Protein AF-A0AAV4ELG1-F1 (afdb_monomer)

Secondary structure (DSSP, 8-state):
-EEETTEEE--EEETTEEEEEEEETTEEEEEE-SSPPPGGG--EEEEEEEEETTEEEEEEEEEEEES-SS--EEEEEES--SSPPTT---------------

Nearest PDB structures (foldseek):
  2idk-assembly1_B  TM=3.754E-01  e=1.886E+00  Rattus norvegicus
  3ium-assembly1_A  TM=3.024E-01  e=3.960E+00  Aeromonas caviae
  3iuj-assembly1_A  TM=2.960E-01  e=3.533E+00  Aeromonas caviae
  3ivm-assembly1_A  TM=2.833E-01  e=7.007E+00  Aeromonas caviae
  3iuq-assembly1_A  TM=2.911E-01  e=8.804E+00  Aeromonas caviae

Organism: NCBI:txid1093978

Structure (mmCIF, N/CA/C/O backbone):
data_AF-A0AAV4ELG1-F1
#
_entry.id   AF-A0AAV4ELG1-F1
#
loop_
_atom_site.group_PDB
_atom_site.id
_atom_site.type_s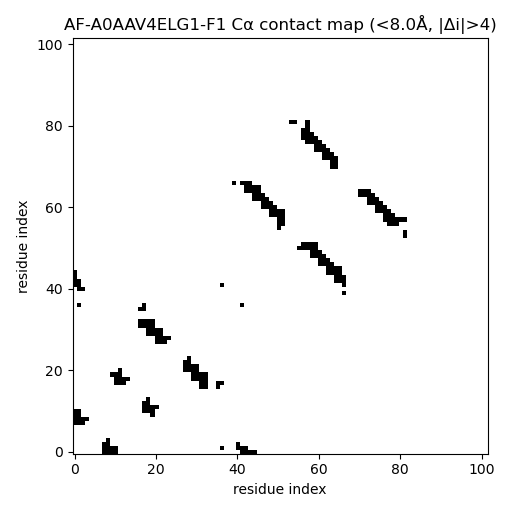ymbol
_atom_site.label_atom_id
_atom_site.label_alt_id
_atom_site.label_comp_id
_atom_site.label_asym_id
_atom_site.label_entity_id
_atom_site.label_seq_id
_atom_site.pdbx_PDB_ins_code
_atom_site.Cartn_x
_atom_site.Cartn_y
_atom_site.Cartn_z
_atom_site.occupancy
_atom_site.B_iso_or_equiv
_atom_site.auth_seq_id
_atom_site.auth_comp_id
_atom_site.auth_asym_id
_atom_site.auth_atom_id
_atom_site.pdbx_PDB_model_num
ATOM 1 N N . MET A 1 1 ? -4.148 0.135 7.567 1.00 91.19 1 MET A N 1
ATOM 2 C CA . MET A 1 1 ? -3.480 -0.582 8.671 1.00 91.19 1 MET A CA 1
ATOM 3 C C . MET A 1 1 ? -3.934 0.052 9.965 1.00 91.19 1 MET A C 1
ATOM 5 O O . MET A 1 1 ? -4.209 1.240 9.952 1.00 91.19 1 MET A O 1
ATOM 9 N N . ILE A 1 2 ? -4.022 -0.723 11.038 1.00 92.31 2 ILE A N 1
ATOM 10 C CA . ILE A 1 2 ? -4.335 -0.228 12.387 1.00 92.31 2 ILE A CA 1
ATOM 11 C C . ILE A 1 2 ? -3.246 -0.667 13.353 1.00 92.31 2 ILE A C 1
ATOM 13 O O . ILE A 1 2 ? -2.583 -1.682 13.116 1.00 92.31 2 ILE A O 1
ATOM 17 N N . LYS A 1 3 ? -3.056 0.092 14.427 1.00 89.62 3 LYS A N 1
ATOM 18 C CA . LYS A 1 3 ? -2.124 -0.256 15.495 1.00 89.62 3 LYS A CA 1
ATOM 19 C C . LYS A 1 3 ? -2.841 -1.131 16.527 1.00 89.62 3 LYS A C 1
ATOM 21 O O . LYS A 1 3 ? -3.893 -0.760 17.027 1.00 89.62 3 LYS A O 1
ATOM 26 N N . ASN A 1 4 ? -2.279 -2.295 16.829 1.00 86.81 4 ASN A N 1
ATOM 27 C CA . ASN A 1 4 ? -2.775 -3.231 17.833 1.00 86.81 4 ASN A CA 1
ATOM 28 C C . ASN A 1 4 ? -1.636 -3.520 18.824 1.00 86.81 4 ASN A C 1
ATOM 30 O O . ASN A 1 4 ? -0.726 -4.306 18.538 1.00 86.81 4 ASN A O 1
ATOM 34 N N . GLY A 1 5 ? -1.632 -2.795 19.946 1.00 86.50 5 GLY A N 1
ATOM 35 C CA . GLY A 1 5 ? -0.497 -2.748 20.870 1.00 86.50 5 GLY A CA 1
ATOM 36 C C . GLY A 1 5 ? 0.758 -2.181 20.195 1.00 86.50 5 GLY A C 1
ATOM 37 O O . GLY A 1 5 ? 0.748 -1.073 19.657 1.00 86.50 5 GLY A O 1
ATOM 38 N N . GLU A 1 6 ? 1.844 -2.955 20.190 1.00 90.75 6 GLU A N 1
ATOM 39 C CA . GLU A 1 6 ? 3.118 -2.582 19.551 1.00 90.75 6 GLU A CA 1
ATOM 40 C C . GLU A 1 6 ? 3.186 -2.929 18.057 1.00 90.75 6 GLU A C 1
ATOM 42 O O . GLU A 1 6 ? 4.163 -2.604 17.380 1.00 90.75 6 GLU A O 1
ATOM 47 N N . ARG A 1 7 ? 2.169 -3.609 17.515 1.00 90.56 7 ARG A N 1
ATOM 48 C CA . ARG A 1 7 ? 2.202 -4.140 16.148 1.00 90.56 7 ARG A CA 1
ATOM 49 C C . ARG A 1 7 ? 1.228 -3.415 15.238 1.00 90.56 7 ARG A C 1
ATOM 51 O O . ARG A 1 7 ? 0.120 -3.066 15.628 1.00 90.56 7 ARG A O 1
ATOM 58 N N . TRP A 1 8 ? 1.623 -3.259 13.981 1.00 90.62 8 TRP A N 1
ATOM 59 C CA . TRP A 1 8 ? 0.729 -2.800 12.925 1.00 90.62 8 TRP A CA 1
ATOM 60 C C . TRP A 1 8 ? 0.072 -3.992 12.237 1.00 90.62 8 TRP A C 1
ATOM 62 O O . TRP A 1 8 ? 0.746 -4.919 11.788 1.00 90.62 8 TRP A O 1
ATOM 72 N N . GLN A 1 9 ? -1.250 -3.950 12.117 1.00 91.38 9 GLN A N 1
ATOM 73 C CA . GLN A 1 9 ? -2.046 -4.986 11.479 1.00 91.38 9 GLN A CA 1
ATOM 74 C C . GLN A 1 9 ? -2.643 -4.474 10.166 1.00 91.38 9 GLN A C 1
ATOM 76 O O . GLN A 1 9 ? -3.178 -3.365 10.073 1.00 91.38 9 GLN A O 1
ATOM 81 N N . SER A 1 10 ? -2.553 -5.299 9.123 1.00 92.69 10 SER A N 1
ATOM 82 C CA . SER A 1 10 ? -3.240 -5.033 7.859 1.00 92.69 10 SER A CA 1
ATOM 83 C C . SER A 1 10 ? -4.720 -5.358 7.997 1.00 92.69 10 SER A C 1
ATOM 85 O O . SER A 1 10 ? -5.078 -6.438 8.457 1.00 92.69 10 SER A O 1
ATOM 87 N N . ILE A 1 11 ? -5.558 -4.423 7.567 1.00 94.50 11 ILE A N 1
ATOM 88 C CA . ILE A 1 11 ? -7.013 -4.551 7.544 1.00 94.50 11 ILE A CA 1
ATOM 89 C C . ILE A 1 11 ? -7.521 -4.194 6.153 1.00 94.50 11 ILE A C 1
ATOM 91 O O . ILE A 1 11 ? -6.871 -3.437 5.428 1.00 94.50 11 ILE A O 1
ATOM 95 N N . ILE A 1 12 ? -8.680 -4.732 5.799 1.00 93.94 12 ILE A N 1
ATOM 96 C CA . ILE A 1 12 ? -9.378 -4.456 4.546 1.00 93.94 12 ILE A CA 1
ATOM 97 C C . ILE A 1 12 ? -10.787 -3.952 4.842 1.00 93.94 12 ILE A C 1
ATOM 99 O O . ILE A 1 12 ? -11.406 -4.388 5.812 1.00 93.94 12 ILE A O 1
ATOM 103 N N . LEU A 1 13 ? -11.282 -3.046 4.000 1.00 93.06 13 LEU A N 1
ATOM 104 C CA . LEU A 1 13 ? -12.652 -2.543 4.046 1.00 93.06 13 LEU A CA 1
ATOM 105 C C . LEU A 1 13 ? -13.527 -3.387 3.115 1.00 93.06 13 LEU A C 1
ATOM 107 O O . LEU A 1 13 ? -13.261 -3.457 1.915 1.00 93.06 13 LEU A O 1
ATOM 111 N N . ARG A 1 14 ? -14.568 -4.031 3.649 1.00 93.75 14 ARG A N 1
ATOM 112 C CA . ARG A 1 14 ? -15.525 -4.821 2.864 1.00 93.75 14 ARG A CA 1
ATOM 113 C C . ARG A 1 14 ? -16.935 -4.630 3.409 1.00 93.75 14 ARG A C 1
ATOM 115 O O . ARG A 1 14 ? -17.176 -4.849 4.591 1.00 93.75 14 ARG A O 1
ATOM 122 N N . GLY A 1 15 ? -17.867 -4.215 2.549 1.00 92.25 15 GLY A N 1
ATOM 123 C CA . GLY A 1 15 ? -19.261 -3.973 2.949 1.00 92.25 15 GLY A CA 1
ATOM 124 C C . GLY A 1 15 ? -19.401 -2.938 4.072 1.00 92.25 15 GLY A C 1
ATOM 125 O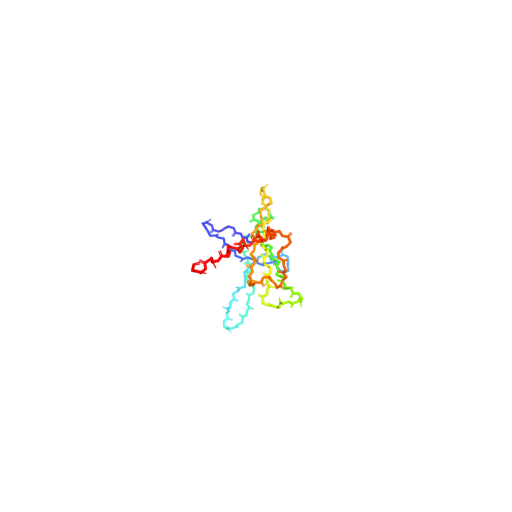 O . GLY A 1 15 ? -20.194 -3.138 4.984 1.00 92.25 15 GLY A O 1
ATOM 126 N N . GLY A 1 16 ? -18.574 -1.886 4.056 1.00 92.62 16 GLY A N 1
ATOM 127 C CA . GLY A 1 16 ? -18.583 -0.827 5.073 1.00 92.62 16 GLY A CA 1
ATOM 128 C C . GLY A 1 16 ? -17.949 -1.199 6.4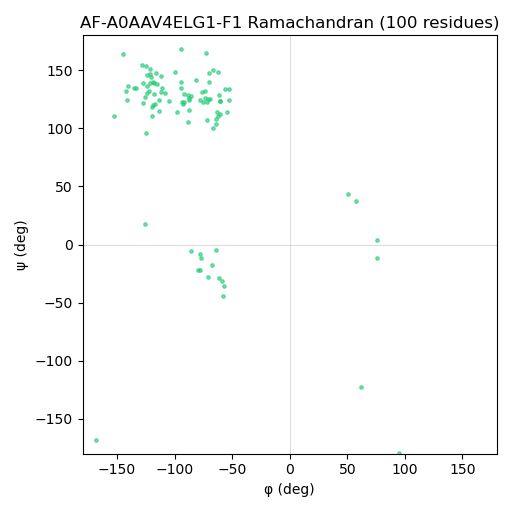19 1.00 92.62 16 GLY A C 1
ATOM 129 O O . GLY A 1 16 ? -17.973 -0.382 7.329 1.00 92.62 16 GLY A O 1
ATOM 130 N N . LYS A 1 17 ? -17.375 -2.402 6.563 1.00 94.25 17 LYS A N 1
ATOM 131 C CA . LYS A 1 17 ? -16.680 -2.830 7.786 1.00 94.25 17 LYS A CA 1
ATOM 132 C C . LYS A 1 17 ? -15.216 -3.143 7.516 1.00 94.25 17 LYS A C 1
ATOM 134 O O . LYS A 1 17 ? -14.877 -3.769 6.509 1.00 94.25 17 LYS A O 1
ATOM 139 N N . TYR A 1 18 ? -14.353 -2.746 8.439 1.00 95.12 18 TYR A N 1
ATOM 140 C CA . TYR A 1 18 ? -12.960 -3.150 8.483 1.00 95.12 18 TYR A CA 1
ATOM 141 C C . TYR A 1 18 ? -12.811 -4.527 9.124 1.00 95.12 18 TYR A C 1
ATOM 143 O O . TYR A 1 18 ? -13.495 -4.877 10.090 1.00 95.12 18 TYR A O 1
ATOM 151 N N . GLY A 1 19 ? -11.898 -5.318 8.575 1.00 94.56 19 GLY A N 1
ATOM 152 C CA . GLY A 1 19 ? -11.599 -6.652 9.072 1.00 94.56 19 GLY A CA 1
ATOM 153 C C . GLY A 1 19 ? -10.342 -7.240 8.458 1.00 94.56 19 GLY A C 1
ATOM 154 O O . GLY A 1 19 ? -9.574 -6.558 7.779 1.00 94.56 19 GLY A O 1
ATOM 155 N N . THR A 1 20 ? -10.143 -8.533 8.681 1.00 93.94 20 THR A N 1
ATOM 156 C CA . THR A 1 20 ? -9.002 -9.292 8.160 1.00 93.94 20 THR A CA 1
ATOM 157 C C . THR A 1 20 ? -9.463 -10.460 7.298 1.00 93.94 20 THR A C 1
ATOM 159 O O . THR A 1 20 ? -10.540 -11.019 7.504 1.00 93.94 20 THR A O 1
ATOM 162 N N . GLU A 1 21 ? -8.644 -10.846 6.320 1.00 92.88 21 GLU A N 1
ATOM 163 C CA . GLU A 1 21 ? -8.812 -12.119 5.619 1.00 92.88 21 GLU A CA 1
ATOM 164 C C . GLU A 1 21 ? -8.079 -13.222 6.381 1.00 92.88 21 GLU A C 1
ATOM 166 O O . GLU A 1 21 ? -6.868 -13.145 6.596 1.00 92.88 21 GLU A O 1
ATOM 171 N N . LYS A 1 22 ? -8.803 -14.280 6.744 1.00 90.31 22 LYS A N 1
ATOM 172 C CA . LYS A 1 22 ? -8.230 -15.518 7.278 1.00 90.31 22 LYS A CA 1
ATOM 173 C C . LYS A 1 22 ? -8.521 -16.665 6.320 1.00 90.31 22 LYS A C 1
ATOM 175 O O . LYS A 1 22 ? -9.558 -16.690 5.661 1.00 90.31 22 LYS A O 1
ATOM 180 N N . ARG A 1 23 ? -7.611 -17.635 6.236 1.00 91.88 23 ARG A N 1
ATOM 181 C CA . ARG A 1 23 ? -7.888 -18.912 5.569 1.00 91.88 23 ARG A CA 1
ATOM 182 C C . ARG A 1 23 ? -8.415 -19.901 6.600 1.00 91.88 23 ARG A C 1
ATOM 184 O O . ARG A 1 23 ? -7.729 -20.176 7.575 1.00 91.88 23 ARG A O 1
ATOM 191 N N . VAL A 1 24 ? -9.606 -20.438 6.362 1.00 89.12 24 VAL A N 1
ATOM 192 C CA . VAL A 1 24 ? -10.226 -21.490 7.176 1.00 89.12 24 VAL A CA 1
ATOM 193 C C . VAL A 1 24 ? -10.618 -22.615 6.226 1.00 89.12 24 VAL A C 1
ATOM 195 O O . VAL A 1 24 ? -11.325 -22.376 5.248 1.00 89.12 24 VAL A O 1
ATOM 198 N N . ASN A 1 25 ? -10.102 -23.824 6.459 1.00 90.31 25 ASN A N 1
ATOM 199 C CA . ASN A 1 25 ? -10.315 -24.997 5.596 1.00 90.31 25 ASN A CA 1
ATOM 200 C C . ASN A 1 25 ? -10.031 -24.715 4.105 1.00 90.31 25 ASN A C 1
ATOM 202 O O . ASN A 1 25 ? -10.823 -25.044 3.226 1.00 90.31 25 ASN A O 1
ATOM 206 N N . GLY A 1 26 ? -8.928 -24.013 3.820 1.00 92.19 26 GLY A N 1
ATOM 207 C CA . GLY A 1 26 ? -8.511 -23.646 2.458 1.00 92.19 26 GLY A CA 1
ATOM 208 C C . GLY A 1 26 ? -9.293 -22.492 1.817 1.00 92.19 26 GLY A C 1
ATOM 209 O O . GLY A 1 26 ? -8.842 -21.934 0.816 1.00 92.19 26 GLY A O 1
ATOM 210 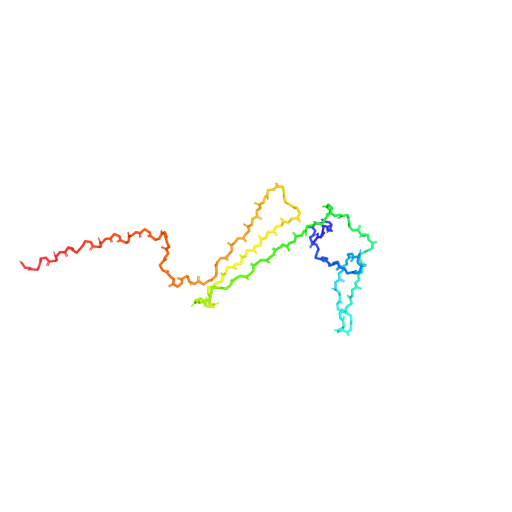N N . LYS A 1 27 ? -10.415 -22.062 2.404 1.00 92.62 27 LYS A N 1
ATOM 211 C CA . LYS A 1 27 ? -11.231 -20.953 1.895 1.00 92.62 27 LYS A CA 1
ATOM 212 C C . LYS A 1 27 ? -10.845 -19.641 2.569 1.00 92.62 27 LYS A C 1
ATOM 214 O O . LYS A 1 27 ? -10.601 -19.594 3.773 1.00 92.62 27 LYS A O 1
ATOM 219 N N . LYS A 1 28 ? -10.794 -18.556 1.792 1.00 92.94 28 LYS A N 1
ATOM 220 C CA . LYS A 1 28 ? -10.643 -17.203 2.337 1.00 92.94 28 LYS A CA 1
ATOM 221 C C . LYS A 1 28 ? -11.968 -16.753 2.943 1.00 92.94 28 LYS A C 1
ATOM 223 O O . LYS A 1 28 ? -12.972 -16.689 2.239 1.00 92.94 28 LYS A O 1
ATOM 228 N N . MET A 1 29 ? -11.952 -16.410 4.223 1.00 93.88 29 MET A N 1
ATOM 229 C CA . MET A 1 29 ? -13.079 -15.812 4.927 1.00 93.88 29 MET A CA 1
ATOM 230 C C . MET A 1 29 ? -12.704 -14.421 5.422 1.00 93.88 29 MET A C 1
ATOM 232 O O . MET A 1 29 ? -11.594 -14.194 5.908 1.00 93.88 29 MET A O 1
ATOM 236 N N . PHE A 1 30 ? -13.647 -13.494 5.288 1.00 94.56 30 PHE A N 1
ATOM 237 C CA . PHE A 1 30 ? -13.542 -12.164 5.867 1.00 94.56 30 PHE A CA 1
ATOM 238 C C . PHE A 1 30 ? -14.055 -12.205 7.304 1.00 94.56 30 PHE A C 1
ATOM 240 O O . PHE A 1 30 ? -15.168 -12.668 7.544 1.00 94.56 30 PHE A O 1
ATOM 247 N N . VAL A 1 31 ? -13.246 -11.717 8.240 1.00 93.50 31 VAL A N 1
ATOM 248 C CA . VAL A 1 31 ? -13.608 -11.604 9.653 1.00 93.50 31 VAL A CA 1
ATOM 249 C C . VAL A 1 31 ? -13.542 -10.124 10.029 1.00 93.50 31 VAL A C 1
ATOM 251 O O . VAL A 1 31 ? -12.437 -9.568 10.027 1.00 93.50 31 VAL A O 1
ATOM 254 N N . PRO A 1 32 ? -14.685 -9.465 10.296 1.00 94.50 32 PRO A N 1
ATOM 255 C CA . PRO A 1 32 ? -14.692 -8.078 10.743 1.00 94.50 32 PRO A CA 1
ATOM 256 C C . PRO A 1 32 ? -13.977 -7.952 12.092 1.00 94.50 32 PRO A C 1
ATOM 258 O O . PRO A 1 32 ? -13.987 -8.885 12.891 1.00 94.50 32 PRO A O 1
ATOM 261 N N . THR A 1 33 ? -13.343 -6.808 12.333 1.00 90.75 33 THR A N 1
ATOM 262 C CA . THR A 1 33 ? -12.758 -6.505 13.643 1.00 90.75 33 THR A CA 1
ATOM 263 C C . THR A 1 33 ? -13.873 -6.259 14.659 1.00 90.75 33 THR A C 1
ATOM 265 O O . THR A 1 33 ? -14.858 -5.594 14.325 1.00 90.75 33 THR A O 1
ATOM 268 N N . ASP A 1 34 ? -13.700 -6.758 15.886 1.00 87.31 34 ASP A N 1
ATOM 269 C CA . ASP A 1 34 ? -14.683 -6.612 16.970 1.00 87.31 34 ASP A CA 1
ATOM 270 C C . ASP A 1 34 ? -14.984 -5.136 17.267 1.00 87.31 34 ASP A C 1
ATOM 272 O O . ASP A 1 34 ? -16.143 -4.736 17.355 1.00 87.31 34 ASP A O 1
ATOM 276 N N . GLN A 1 35 ? -13.937 -4.310 17.337 1.00 90.62 35 GLN A N 1
ATOM 277 C CA . GLN A 1 35 ? -14.039 -2.854 17.399 1.00 90.62 35 GLN A CA 1
ATOM 278 C C . GLN A 1 35 ? -13.662 -2.258 16.043 1.00 90.62 35 GLN A C 1
ATOM 280 O O . GLN A 1 35 ? -12.582 -2.524 15.508 1.00 90.62 35 GLN A O 1
ATOM 285 N N . GLN A 1 36 ? -14.569 -1.472 15.465 1.00 93.94 36 GLN A N 1
ATOM 286 C CA . GLN A 1 36 ? -14.304 -0.783 14.208 1.00 93.94 36 GLN A CA 1
ATOM 287 C C . GLN A 1 36 ? -13.434 0.452 14.482 1.00 93.94 36 GLN A C 1
ATOM 289 O O . GLN A 1 36 ? -13.825 1.274 15.308 1.00 93.94 36 GLN A O 1
ATOM 294 N N . PRO A 1 37 ? -12.267 0.578 13.827 1.00 92.62 37 PRO A N 1
ATOM 295 C CA . PRO A 1 37 ? -11.398 1.737 13.998 1.00 92.62 37 PRO A CA 1
ATOM 296 C C . PRO A 1 37 ? -12.068 3.002 13.451 1.00 92.62 37 PRO A C 1
ATOM 298 O O . PRO A 1 37 ? -12.830 2.927 12.481 1.00 92.62 37 PRO A O 1
ATOM 301 N N . SER A 1 38 ? -11.746 4.156 14.036 1.00 91.12 38 SER A N 1
ATOM 302 C CA . SER A 1 38 ? -12.076 5.447 13.427 1.00 91.12 38 SER A CA 1
ATOM 303 C C . SER A 1 38 ? -11.172 5.707 12.216 1.00 91.12 38 SER A C 1
ATOM 305 O O . SER A 1 38 ? -10.144 5.048 12.050 1.00 91.12 38 SER A O 1
ATOM 307 N N . GLU A 1 39 ? -11.521 6.663 11.351 1.00 87.69 39 GLU A N 1
ATOM 308 C CA . GLU A 1 39 ? -10.664 6.994 10.201 1.00 87.69 39 GLU A CA 1
ATOM 309 C C . GLU A 1 39 ? -9.277 7.507 10.615 1.00 87.69 39 GLU A C 1
ATOM 311 O O . GLU A 1 39 ? -8.302 7.275 9.901 1.00 87.69 39 GLU A O 1
ATOM 316 N N . GLU A 1 40 ? -9.177 8.145 11.782 1.00 88.88 40 GLU A N 1
ATOM 317 C CA . GLU A 1 40 ? -7.934 8.698 12.329 1.00 88.88 40 GLU A CA 1
ATOM 318 C C . GLU A 1 40 ? -6.966 7.601 12.799 1.00 88.88 40 GLU A C 1
ATOM 320 O O . GLU A 1 40 ? -5.748 7.760 12.717 1.00 88.88 40 GLU A O 1
ATOM 325 N N . ASP A 1 41 ? -7.496 6.443 13.203 1.00 89.69 41 ASP A N 1
ATOM 326 C CA . ASP A 1 41 ? -6.705 5.279 13.621 1.00 89.69 41 ASP A CA 1
ATOM 327 C C . ASP A 1 41 ? -6.127 4.491 12.432 1.00 89.69 41 ASP A C 1
ATOM 329 O O . ASP A 1 41 ? -5.347 3.540 12.601 1.00 89.69 41 ASP A O 1
ATOM 333 N N . ILE A 1 42 ? -6.540 4.839 11.209 1.00 92.31 42 ILE A N 1
ATOM 334 C CA . ILE A 1 42 ? -6.215 4.089 10.002 1.00 92.31 42 ILE A CA 1
ATOM 335 C C . ILE A 1 42 ? -5.033 4.723 9.282 1.00 92.31 42 ILE A C 1
ATOM 337 O O . ILE A 1 42 ? -5.133 5.756 8.629 1.00 92.31 42 ILE A O 1
ATOM 341 N N . LEU A 1 43 ? -3.934 3.977 9.253 1.00 92.50 43 LEU A N 1
ATOM 342 C CA . LEU A 1 43 ? -2.799 4.254 8.387 1.00 92.50 43 LEU A CA 1
ATOM 343 C C . LEU A 1 43 ? -2.983 3.569 7.025 1.00 92.50 43 LEU A C 1
ATOM 345 O O . LEU A 1 43 ? -2.846 2.346 6.889 1.00 92.50 43 LEU A O 1
ATOM 349 N N . LYS A 1 44 ? -3.303 4.336 5.992 1.00 92.25 44 LYS A N 1
ATOM 350 C CA . LYS A 1 44 ? -3.318 3.922 4.586 1.00 92.25 44 LYS A CA 1
ATOM 351 C C . LYS A 1 44 ? -1.882 3.792 4.082 1.00 92.25 44 LYS A C 1
ATOM 353 O O . LYS A 1 44 ? -1.043 4.664 4.285 1.00 92.25 44 LYS A O 1
ATOM 358 N N . VAL A 1 45 ? -1.602 2.671 3.423 1.00 92.00 45 VAL A N 1
ATOM 359 C CA . VAL A 1 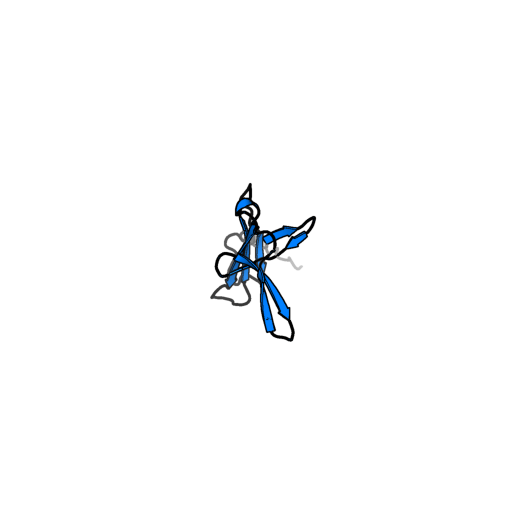45 ? -0.301 2.398 2.805 1.00 92.00 45 VAL A CA 1
ATOM 360 C C . VAL A 1 45 ? -0.502 2.359 1.307 1.00 92.00 45 VAL A C 1
ATOM 362 O O . VAL A 1 45 ? -1.161 1.454 0.793 1.00 92.00 45 VAL A O 1
ATOM 365 N N . HIS A 1 46 ? 0.102 3.310 0.614 1.00 93.19 46 HIS A N 1
ATOM 366 C CA . HIS A 1 46 ? 0.033 3.412 -0.832 1.00 93.19 46 HIS A CA 1
ATOM 367 C C . HIS A 1 46 ? 1.284 2.839 -1.474 1.00 93.19 46 HIS A C 1
ATOM 369 O O . HIS A 1 46 ? 2.381 2.858 -0.904 1.00 93.19 46 HIS A O 1
ATOM 375 N N . ARG A 1 47 ? 1.111 2.275 -2.668 1.00 94.69 47 ARG A N 1
ATOM 376 C CA . ARG A 1 47 ? 2.181 1.626 -3.422 1.00 94.69 47 ARG A CA 1
ATOM 377 C C . ARG A 1 47 ? 1.990 1.927 -4.896 1.00 94.69 47 ARG A C 1
ATOM 379 O O . ARG A 1 47 ? 0.906 1.724 -5.430 1.00 94.69 47 ARG A O 1
ATOM 386 N N . MET A 1 48 ? 3.060 2.347 -5.551 1.00 96.56 48 MET A N 1
ATOM 387 C CA . MET A 1 48 ? 3.108 2.529 -6.993 1.00 96.56 48 MET A CA 1
ATOM 388 C C . MET A 1 48 ? 4.278 1.729 -7.553 1.00 96.56 48 MET A C 1
ATOM 390 O O . MET A 1 48 ? 5.418 1.874 -7.108 1.00 96.56 48 MET A O 1
ATOM 394 N N . TYR A 1 49 ? 3.986 0.890 -8.538 1.00 96.44 49 TYR A N 1
ATOM 395 C CA . TYR A 1 49 ? 4.964 0.057 -9.220 1.00 96.44 49 TYR A CA 1
ATOM 396 C C . TYR A 1 49 ? 4.968 0.417 -10.697 1.00 96.44 49 TYR A C 1
ATOM 398 O O . TYR A 1 49 ? 3.955 0.264 -11.369 1.00 96.44 49 TYR A O 1
ATOM 406 N N . ASN A 1 50 ? 6.112 0.883 -11.185 1.00 95.12 50 ASN A N 1
ATOM 407 C CA . ASN A 1 50 ? 6.314 1.248 -12.577 1.00 95.12 50 ASN A CA 1
ATOM 408 C C . ASN A 1 50 ? 7.451 0.416 -13.168 1.00 95.12 50 ASN A C 1
ATOM 410 O O . ASN A 1 50 ? 8.426 0.097 -12.482 1.00 95.12 50 ASN A O 1
ATOM 414 N 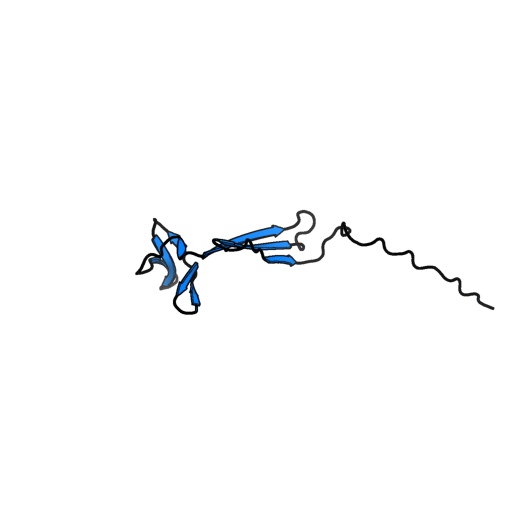N . ILE A 1 51 ? 7.323 0.110 -14.452 1.00 95.12 51 ILE A N 1
ATOM 415 C CA . ILE A 1 51 ? 8.340 -0.547 -15.270 1.00 95.12 51 ILE A CA 1
ATOM 416 C C . ILE A 1 51 ? 8.653 0.400 -16.428 1.00 95.12 51 ILE A C 1
ATOM 418 O O . ILE A 1 51 ? 7.741 1.039 -16.963 1.00 95.12 51 ILE A O 1
ATOM 422 N N . LEU A 1 52 ? 9.927 0.538 -16.790 1.00 91.69 52 LEU A N 1
ATOM 423 C CA . LEU A 1 52 ? 10.304 1.335 -17.951 1.00 91.69 52 LEU A CA 1
ATOM 424 C C . LEU A 1 52 ? 9.945 0.577 -19.229 1.00 91.69 52 LEU A C 1
ATOM 426 O O . LEU A 1 52 ? 10.372 -0.549 -19.432 1.00 91.69 52 LEU A O 1
ATOM 430 N N . LYS A 1 53 ? 9.187 1.215 -20.125 1.00 91.38 53 LYS A N 1
ATOM 431 C CA . LYS A 1 53 ? 8.766 0.587 -21.390 1.00 91.38 53 LYS A CA 1
ATOM 432 C C . LYS A 1 53 ? 9.940 0.139 -22.268 1.00 91.38 53 LYS A C 1
ATOM 434 O O . LYS A 1 53 ? 9.794 -0.811 -23.019 1.00 91.38 53 LYS A O 1
ATOM 439 N N . ALA A 1 54 ? 11.067 0.847 -22.194 1.00 89.38 54 ALA A N 1
ATOM 440 C CA . ALA A 1 54 ? 12.269 0.537 -22.962 1.00 89.38 54 ALA A CA 1
ATOM 441 C C . ALA A 1 54 ? 13.100 -0.614 -22.365 1.00 89.38 54 ALA A C 1
ATOM 443 O O . ALA A 1 54 ? 13.882 -1.218 -23.090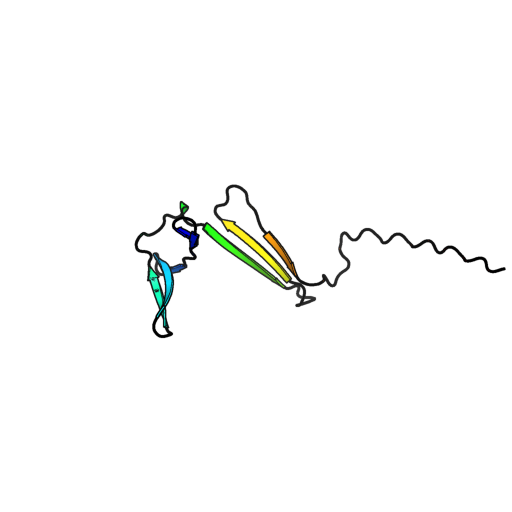 1.00 89.38 54 ALA A O 1
ATOM 444 N N . ASP A 1 55 ? 12.949 -0.911 -21.069 1.00 89.25 55 ASP A N 1
ATOM 445 C CA . ASP A 1 55 ? 13.637 -2.019 -20.400 1.00 89.25 55 ASP A CA 1
ATOM 446 C C . ASP A 1 55 ? 12.817 -2.513 -19.202 1.00 89.25 55 ASP A C 1
ATO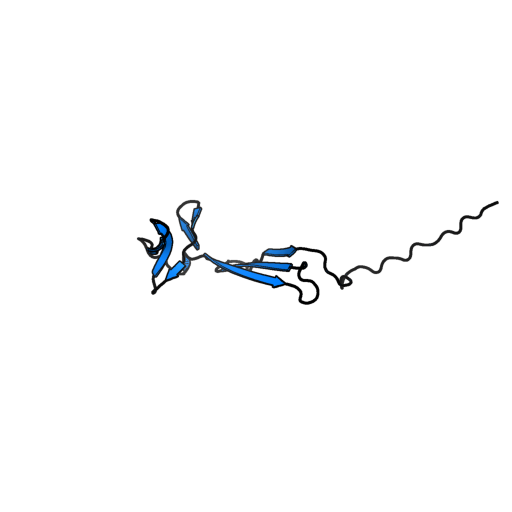M 448 O O . ASP A 1 55 ? 12.711 -1.846 -18.168 1.00 89.25 55 ASP A O 1
ATOM 452 N N . GLU A 1 56 ? 12.269 -3.720 -19.329 1.00 91.81 56 GLU A N 1
ATOM 453 C CA . GLU A 1 56 ? 11.433 -4.340 -18.301 1.00 91.81 56 GLU A CA 1
ATOM 454 C C . GLU A 1 56 ? 12.196 -4.710 -17.019 1.00 91.81 56 GLU A C 1
ATOM 456 O O . GLU A 1 56 ? 11.591 -4.915 -15.954 1.00 91.81 56 GLU A O 1
ATOM 461 N N . ASN A 1 57 ? 13.529 -4.776 -17.091 1.00 92.50 57 ASN A N 1
ATOM 462 C CA . ASN A 1 57 ? 14.382 -5.022 -15.935 1.00 92.50 57 ASN A CA 1
ATOM 463 C C . ASN A 1 57 ? 14.552 -3.772 -15.070 1.00 92.50 57 ASN A C 1
ATOM 465 O O . ASN A 1 57 ? 14.812 -3.910 -13.871 1.00 92.50 57 ASN A O 1
ATOM 469 N N . TYR A 1 58 ? 14.334 -2.576 -15.631 1.00 93.25 58 TYR A N 1
ATOM 470 C CA . TYR A 1 58 ? 14.353 -1.328 -14.881 1.00 93.25 58 TYR A CA 1
ATOM 471 C C . TYR A 1 58 ? 12.977 -1.011 -14.282 1.00 93.25 58 TYR A C 1
ATOM 473 O O . TYR A 1 58 ? 11.984 -0.772 -14.977 1.00 93.25 58 TYR A O 1
ATOM 481 N N . LYS A 1 59 ? 12.910 -0.989 -12.948 1.00 94.31 59 LYS A N 1
ATOM 482 C CA . LYS A 1 59 ? 11.661 -0.844 -12.188 1.00 94.31 59 LYS A CA 1
ATOM 483 C C . LYS A 1 59 ? 11.784 0.286 -11.181 1.00 94.31 59 LYS A C 1
ATOM 485 O O . LYS A 1 59 ? 12.781 0.392 -10.475 1.00 94.31 59 LYS A O 1
ATOM 490 N N . ARG A 1 60 ? 10.722 1.078 -11.043 1.00 94.19 60 ARG A N 1
ATOM 491 C CA . ARG A 1 60 ? 10.581 2.095 -9.993 1.00 94.19 60 ARG A CA 1
ATOM 492 C C . ARG A 1 60 ? 9.453 1.693 -9.055 1.00 94.19 60 ARG A C 1
ATOM 494 O O . ARG A 1 60 ? 8.317 1.499 -9.487 1.00 94.19 60 ARG A O 1
ATOM 501 N N . ARG A 1 61 ? 9.746 1.599 -7.762 1.00 96.62 61 ARG A N 1
ATOM 502 C CA . ARG A 1 61 ? 8.769 1.293 -6.713 1.00 96.62 61 ARG A CA 1
ATOM 503 C C . ARG A 1 61 ? 8.689 2.477 -5.763 1.00 96.62 61 ARG A C 1
ATOM 505 O O . ARG A 1 61 ? 9.695 2.845 -5.178 1.00 96.62 61 ARG A O 1
ATOM 512 N N . ALA A 1 62 ? 7.513 3.066 -5.606 1.00 95.50 62 ALA A N 1
ATOM 513 C CA . ALA A 1 62 ? 7.273 4.119 -4.627 1.00 95.50 62 ALA A CA 1
ATOM 514 C C . ALA A 1 62 ? 6.273 3.633 -3.576 1.00 95.50 62 ALA A C 1
ATOM 516 O O . ALA A 1 62 ? 5.287 2.973 -3.913 1.00 95.50 62 ALA A O 1
ATOM 517 N N . LYS A 1 63 ? 6.525 3.947 -2.306 1.00 95.19 63 LYS A N 1
ATOM 518 C CA . LYS A 1 63 ? 5.632 3.655 -1.179 1.00 95.19 63 LYS A CA 1
ATOM 519 C C . LYS A 1 63 ? 5.501 4.903 -0.316 1.00 95.19 63 LYS A C 1
ATOM 521 O O . LYS A 1 63 ? 6.513 5.532 -0.017 1.00 95.19 63 LYS A O 1
ATOM 526 N N . TRP A 1 64 ? 4.284 5.238 0.091 1.00 94.12 64 TRP A N 1
ATOM 527 C CA . TRP A 1 64 ? 4.011 6.355 0.998 1.00 94.12 64 TRP A CA 1
ATOM 528 C C . TRP A 1 64 ? 2.846 6.019 1.930 1.00 94.12 64 TRP A C 1
ATOM 530 O O . TRP A 1 64 ? 2.126 5.037 1.717 1.00 94.12 64 TRP A O 1
ATOM 540 N N . LEU A 1 65 ? 2.712 6.797 3.000 1.00 91.69 65 LEU A N 1
ATOM 541 C CA . LEU A 1 65 ? 1.747 6.580 4.074 1.00 91.69 65 LEU A CA 1
ATOM 542 C C . LEU A 1 65 ? 0.808 7.780 4.195 1.00 91.69 65 LEU A C 1
ATOM 544 O O . LEU A 1 65 ? 1.244 8.917 4.033 1.00 91.69 65 LEU A O 1
ATOM 548 N N . GLU A 1 66 ? -0.456 7.520 4.517 1.00 92.31 66 GLU A N 1
ATOM 549 C CA . GLU A 1 66 ? -1.470 8.540 4.806 1.00 92.31 66 GLU A CA 1
ATOM 550 C C . GLU A 1 66 ? -2.358 8.086 5.982 1.00 92.31 66 GLU A C 1
ATOM 552 O O . GLU A 1 66 ? -2.788 6.939 5.977 1.00 92.31 66 GLU A O 1
ATOM 557 N N . PRO A 1 67 ? -2.691 8.937 6.963 1.00 89.00 67 PRO A N 1
ATOM 558 C CA . PRO A 1 67 ? -2.138 10.269 7.155 1.00 89.00 67 PRO A CA 1
ATOM 559 C C . PRO A 1 67 ? -0.673 10.190 7.617 1.00 89.00 67 PRO A C 1
ATOM 561 O O . PRO A 1 67 ? -0.267 9.257 8.309 1.00 89.00 67 PRO A O 1
ATOM 564 N N . ALA A 1 68 ? 0.131 11.174 7.223 1.00 80.62 68 ALA A N 1
ATOM 565 C CA . ALA A 1 68 ? 1.489 11.364 7.720 1.00 80.62 68 ALA A CA 1
ATOM 566 C C . ALA A 1 68 ? 1.684 12.855 8.042 1.00 80.62 68 ALA A C 1
ATOM 568 O O . ALA A 1 68 ? 1.298 13.680 7.212 1.00 80.62 68 ALA A O 1
ATOM 569 N N . PRO A 1 69 ? 2.276 13.222 9.198 1.00 81.56 69 PRO A N 1
ATOM 570 C CA . PRO A 1 69 ? 2.514 14.628 9.551 1.00 81.56 69 PRO A CA 1
ATOM 571 C C . PRO A 1 69 ? 3.357 15.359 8.502 1.00 81.56 69 PRO A C 1
ATOM 573 O O . PRO A 1 69 ? 3.119 16.523 8.198 1.00 81.56 69 PRO A O 1
ATOM 576 N N . THR A 1 70 ? 4.309 14.633 7.916 1.00 85.31 70 THR A N 1
ATOM 577 C CA . THR A 1 70 ? 5.142 15.088 6.807 1.00 85.31 70 THR A CA 1
ATOM 578 C C . THR A 1 70 ? 4.992 14.094 5.658 1.00 85.31 70 THR A C 1
ATOM 580 O O . THR A 1 70 ? 5.157 12.891 5.893 1.00 85.31 70 THR A O 1
ATOM 583 N N . PRO A 1 71 ? 4.714 14.543 4.420 1.00 82.25 71 PRO A N 1
ATOM 584 C CA . PRO A 1 71 ? 4.660 13.658 3.263 1.00 82.25 71 PRO A CA 1
ATOM 585 C C . PRO A 1 71 ? 6.041 13.047 3.009 1.00 82.25 71 PRO A C 1
ATOM 587 O O . PRO A 1 71 ? 6.951 13.706 2.511 1.00 82.25 71 PRO A O 1
ATOM 590 N N . ILE A 1 72 ? 6.209 11.779 3.376 1.00 85.44 72 ILE A N 1
ATOM 591 C CA . ILE A 1 72 ? 7.441 11.022 3.151 1.00 85.44 72 ILE A CA 1
ATOM 592 C C . ILE A 1 72 ? 7.111 9.846 2.240 1.00 85.44 72 ILE A C 1
ATOM 594 O O . ILE A 1 72 ? 6.182 9.075 2.492 1.00 85.44 72 ILE A O 1
ATOM 598 N N . ALA A 1 73 ? 7.904 9.700 1.182 1.00 90.56 73 ALA A N 1
ATOM 599 C CA . ALA A 1 73 ? 7.833 8.572 0.271 1.00 90.56 73 ALA A CA 1
ATOM 600 C C . ALA A 1 73 ? 9.194 7.879 0.189 1.00 90.56 73 ALA A C 1
ATOM 602 O O . ALA A 1 73 ? 10.232 8.524 0.062 1.00 90.56 73 ALA A O 1
ATOM 603 N N . CYS A 1 74 ? 9.180 6.550 0.216 1.00 93.19 74 CYS A N 1
ATOM 604 C CA . CYS A 1 74 ? 10.339 5.730 -0.109 1.00 93.19 74 CYS A CA 1
ATOM 605 C C . CYS A 1 74 ? 10.262 5.365 -1.594 1.00 93.19 74 CYS A C 1
ATOM 607 O O . CYS A 1 74 ? 9.261 4.791 -2.035 1.00 93.19 74 CYS A O 1
ATOM 609 N N . VAL A 1 75 ? 11.297 5.714 -2.361 1.00 94.88 75 VAL A N 1
ATOM 610 C CA . VAL A 1 75 ? 11.394 5.406 -3.792 1.00 94.88 75 VAL A CA 1
ATOM 611 C C . VAL A 1 75 ? 12.617 4.530 -4.030 1.00 94.88 75 VAL A C 1
ATOM 613 O O . VAL A 1 75 ? 13.740 4.928 -3.745 1.00 94.88 75 VAL A O 1
ATOM 616 N N . GLU A 1 76 ? 12.381 3.342 -4.570 1.00 93.62 76 GLU A N 1
ATOM 617 C CA . GLU A 1 76 ? 13.390 2.340 -4.893 1.00 93.62 76 GLU A CA 1
ATOM 618 C C . GLU A 1 76 ? 13.476 2.201 -6.420 1.00 93.62 76 GLU A C 1
ATOM 620 O O . GLU A 1 76 ? 12.450 2.029 -7.091 1.00 93.62 76 GLU A O 1
ATOM 625 N N . TYR A 1 77 ? 14.690 2.246 -6.967 1.00 94.44 77 TYR A N 1
ATOM 626 C CA . TYR A 1 77 ? 14.975 1.920 -8.366 1.00 94.44 77 TYR A CA 1
ATOM 627 C C . TYR A 1 77 ? 15.712 0.584 -8.415 1.00 94.44 77 TYR A C 1
ATOM 629 O O . TYR A 1 77 ? 16.664 0.370 -7.669 1.00 94.44 77 TYR A O 1
ATOM 637 N N . ILE A 1 78 ? 15.244 -0.332 -9.256 1.00 93.50 78 ILE A N 1
ATOM 638 C CA . ILE A 1 78 ? 15.776 -1.691 -9.384 1.00 93.50 78 ILE A CA 1
ATOM 639 C C . ILE A 1 78 ? 16.206 -1.887 -10.833 1.00 93.50 78 ILE A C 1
ATOM 641 O O . ILE A 1 78 ? 15.417 -1.598 -11.729 1.00 93.50 78 ILE A O 1
ATOM 645 N N . GLY A 1 79 ? 17.416 -2.409 -11.040 1.00 90.56 79 GLY A N 1
ATOM 646 C CA . GLY A 1 79 ? 18.012 -2.612 -12.362 1.00 90.56 79 GLY A CA 1
ATOM 647 C C . GLY A 1 79 ? 18.925 -1.461 -12.793 1.00 90.56 79 GLY A C 1
ATOM 648 O O . GLY A 1 79 ? 19.124 -0.495 -12.055 1.00 90.56 79 GLY A O 1
ATOM 649 N N . HIS A 1 80 ? 19.481 -1.576 -13.997 1.00 87.38 80 HIS A N 1
ATOM 650 C CA . HIS A 1 80 ? 20.292 -0.529 -14.613 1.00 87.38 80 HIS A CA 1
ATOM 651 C C . HIS A 1 80 ? 19.419 0.328 -15.519 1.00 87.38 80 HIS A C 1
ATOM 653 O O . HIS A 1 80 ? 18.609 -0.192 -16.276 1.00 87.38 80 HIS A O 1
ATOM 659 N N . TYR A 1 81 ? 19.559 1.648 -15.424 1.00 86.00 81 TYR A N 1
ATOM 660 C CA . TYR A 1 81 ? 18.879 2.532 -16.358 1.00 86.00 81 TYR A CA 1
ATOM 661 C C . TYR A 1 81 ? 19.554 2.402 -17.736 1.00 86.00 81 TYR A C 1
ATOM 663 O O . TYR A 1 81 ? 20.771 2.580 -17.805 1.00 86.00 81 TYR A O 1
ATOM 671 N N . PRO A 1 82 ? 18.814 2.089 -18.814 1.00 81.25 82 PRO A N 1
ATOM 672 C CA . PRO A 1 82 ? 19.403 1.795 -20.123 1.00 81.25 82 PRO A CA 1
ATOM 673 C C . PRO A 1 82 ? 19.861 3.045 -20.894 1.00 81.25 82 PRO A C 1
ATOM 675 O O . PRO A 1 82 ? 20.526 2.918 -21.917 1.00 81.25 82 PRO A O 1
ATOM 678 N N . GLY A 1 83 ? 19.485 4.247 -20.445 1.00 75.69 83 GLY A N 1
ATOM 679 C CA . GLY A 1 83 ? 19.886 5.506 -21.074 1.00 75.69 83 GLY A CA 1
ATOM 680 C C . GLY A 1 83 ? 21.130 6.125 -20.442 1.00 75.69 83 GLY A C 1
ATOM 681 O O . GLY A 1 83 ? 21.540 5.765 -19.338 1.00 75.69 83 GLY A O 1
ATOM 682 N N . GLU A 1 84 ? 21.691 7.133 -21.109 1.00 68.06 84 GLU A N 1
ATOM 683 C CA . GLU A 1 84 ? 22.646 8.027 -20.459 1.00 68.06 84 GLU A CA 1
ATOM 684 C C . GLU A 1 84 ? 21.943 8.736 -19.298 1.00 68.06 84 GLU A C 1
ATOM 686 O O . GLU A 1 84 ? 20.836 9.265 -19.434 1.00 68.06 84 GLU A O 1
ATOM 691 N N . HIS A 1 85 ? 22.555 8.689 -18.115 1.00 57.78 85 HIS A N 1
ATOM 692 C CA . HIS A 1 85 ? 22.017 9.374 -16.951 1.00 57.78 85 HIS A CA 1
ATOM 693 C C . HIS A 1 85 ? 21.963 10.875 -17.287 1.00 57.78 85 HIS A C 1
ATOM 695 O O . HIS A 1 85 ? 23.016 11.443 -17.575 1.00 57.78 85 HIS A O 1
ATOM 701 N N . PRO A 1 86 ? 20.809 11.564 -17.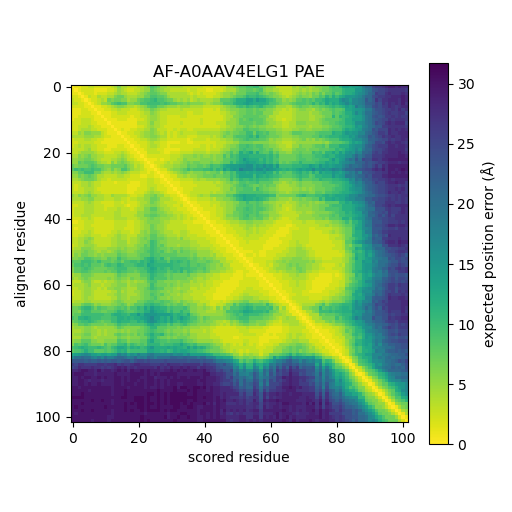204 1.00 55.38 86 PRO A N 1
ATOM 702 C CA . PRO A 1 86 ? 20.712 12.986 -17.565 1.00 55.38 86 PRO A CA 1
ATOM 703 C C . PRO A 1 86 ? 21.553 13.912 -16.662 1.00 55.38 86 PRO A C 1
ATOM 705 O O . PRO A 1 86 ? 21.624 15.110 -16.902 1.00 55.38 86 PRO A O 1
ATOM 708 N N . MET A 1 87 ? 22.191 13.359 -15.623 1.00 53.56 87 MET A N 1
ATOM 709 C CA . MET A 1 87 ? 23.109 14.047 -14.708 1.00 53.56 87 MET A CA 1
ATOM 710 C C . MET A 1 87 ? 24.476 13.353 -14.600 1.00 53.56 87 MET A C 1
ATOM 712 O O . MET A 1 87 ? 25.199 13.575 -13.629 1.00 53.56 87 MET A O 1
ATOM 716 N N . ALA A 1 88 ? 24.837 12.473 -15.542 1.00 50.69 88 ALA A N 1
ATOM 717 C CA . ALA A 1 88 ? 26.217 12.010 -15.613 1.00 50.69 88 ALA A CA 1
ATOM 718 C C . ALA A 1 88 ? 27.086 13.231 -15.925 1.00 50.69 88 ALA A C 1
ATOM 720 O O . ALA A 1 88 ? 26.954 13.831 -16.991 1.00 50.69 88 ALA A O 1
ATOM 721 N N . MET A 1 89 ? 27.946 13.623 -14.981 1.00 51.44 89 MET A N 1
ATOM 722 C CA . MET A 1 89 ? 28.972 14.619 -15.271 1.00 51.44 89 MET A CA 1
ATOM 723 C C . MET A 1 89 ? 29.736 14.152 -16.516 1.00 51.44 89 MET A C 1
ATOM 725 O O . MET A 1 89 ? 30.057 12.958 -16.596 1.00 51.44 89 MET A O 1
ATOM 729 N N . PRO A 1 90 ? 29.992 15.040 -17.496 1.00 52.12 90 PRO A N 1
ATOM 730 C CA . PRO A 1 90 ? 30.722 14.660 -18.693 1.00 52.12 90 PRO A CA 1
ATOM 731 C C . PRO A 1 90 ? 32.030 14.006 -18.256 1.00 52.12 90 PRO A C 1
ATOM 733 O O . PRO A 1 90 ? 32.777 14.576 -17.456 1.00 52.12 90 PRO A O 1
ATOM 736 N N . LYS A 1 91 ? 32.270 12.777 -18.728 1.00 55.91 91 LYS A N 1
ATOM 737 C CA . LYS A 1 91 ? 33.535 12.080 -18.491 1.00 55.91 91 LYS A CA 1
ATOM 738 C C . LYS A 1 91 ? 34.637 13.020 -18.971 1.00 55.91 91 LYS A C 1
ATOM 740 O O . LYS A 1 91 ? 34.681 13.339 -20.158 1.00 55.91 91 LYS A O 1
ATOM 745 N N . GLN A 1 92 ? 35.473 13.511 -18.055 1.00 52.47 92 GLN A N 1
ATOM 746 C CA . GLN A 1 92 ? 36.622 14.317 -18.449 1.00 52.47 92 GLN A CA 1
ATOM 747 C C . GLN A 1 92 ? 37.460 13.490 -19.433 1.00 52.47 92 GLN A C 1
ATOM 749 O O . GLN A 1 92 ? 37.658 12.294 -19.188 1.00 52.47 92 GLN A O 1
ATOM 754 N N . PRO A 1 93 ? 37.905 14.073 -20.558 1.00 49.31 93 PRO A N 1
ATOM 755 C CA . PRO A 1 93 ? 38.733 13.346 -21.501 1.00 49.31 93 PRO A CA 1
ATOM 756 C C . PRO A 1 93 ? 40.009 12.916 -20.781 1.00 49.31 93 PRO A C 1
ATOM 758 O O . PRO A 1 93 ? 40.720 13.736 -20.202 1.00 49.31 93 PRO A O 1
ATOM 761 N N . VAL A 1 94 ? 40.264 11.608 -20.791 1.00 55.06 94 VAL A N 1
ATOM 762 C CA . VAL A 1 94 ? 41.513 11.029 -20.305 1.00 55.06 94 VAL A CA 1
ATOM 763 C C . VAL A 1 94 ? 42.618 11.629 -21.167 1.00 55.06 94 VAL A C 1
ATOM 765 O O . VAL A 1 94 ? 42.651 11.404 -22.377 1.00 55.06 94 VAL A O 1
ATOM 768 N N . SER A 1 95 ? 43.477 12.454 -20.572 1.00 51.41 95 SER A N 1
ATOM 769 C CA . SER A 1 95 ? 44.628 13.018 -21.265 1.00 51.41 95 SER A CA 1
ATOM 770 C C . SER A 1 95 ? 45.539 11.869 -21.686 1.00 51.41 95 SER A C 1
ATOM 772 O O . SER A 1 95 ? 46.146 11.216 -20.839 1.00 51.41 95 SER A O 1
ATOM 774 N N . LEU A 1 96 ? 45.613 11.609 -22.989 1.00 51.44 96 LEU A N 1
ATOM 775 C CA . LEU A 1 96 ? 46.612 10.724 -23.570 1.00 51.44 96 LEU A CA 1
ATOM 776 C C . LEU A 1 96 ? 47.983 11.391 -23.401 1.00 51.44 96 LEU A C 1
ATOM 778 O O . LEU A 1 96 ? 48.332 12.296 -24.154 1.00 51.44 96 LEU A O 1
ATOM 782 N N . THR A 1 97 ? 48.757 10.978 -22.401 1.00 55.03 97 THR A N 1
ATOM 783 C CA . THR A 1 97 ? 50.206 11.202 -22.414 1.00 55.03 97 THR A CA 1
ATOM 784 C C . THR A 1 97 ? 50.817 10.320 -23.502 1.00 55.03 97 THR A C 1
ATOM 786 O O . THR A 1 97 ? 50.600 9.107 -23.461 1.00 55.03 97 THR A O 1
ATOM 789 N N . PRO A 1 98 ? 51.577 10.866 -24.465 1.00 53.44 98 PRO A N 1
ATOM 790 C CA . PRO A 1 98 ? 52.382 10.030 -25.339 1.00 53.44 98 PRO A CA 1
ATOM 791 C C . PRO A 1 98 ? 53.567 9.480 -24.535 1.00 53.44 98 PRO A C 1
ATOM 793 O O . PRO A 1 98 ? 54.354 10.243 -23.973 1.00 53.44 98 PRO A O 1
ATOM 796 N N . GLU A 1 99 ? 53.691 8.155 -24.472 1.00 52.00 99 GLU A N 1
ATOM 797 C CA . GLU A 1 99 ? 54.944 7.506 -24.089 1.00 52.00 99 GLU A CA 1
ATOM 798 C C . GLU A 1 99 ? 55.994 7.846 -25.155 1.00 52.00 99 GLU A C 1
ATOM 800 O O . GLU A 1 99 ? 55.926 7.359 -26.284 1.00 52.00 99 GLU A O 1
ATOM 805 N N . LEU A 1 100 ? 56.966 8.702 -24.819 1.00 44.50 100 LEU A N 1
ATOM 806 C CA . LEU A 1 100 ? 58.190 8.797 -25.609 1.00 44.50 100 LEU A CA 1
ATOM 807 C C . LEU A 1 100 ? 59.000 7.525 -25.353 1.00 44.50 100 LEU A C 1
ATOM 809 O O . LEU A 1 100 ? 59.557 7.333 -24.273 1.00 44.50 100 LEU A O 1
ATOM 813 N N . THR A 1 101 ? 59.033 6.645 -26.351 1.00 44.97 101 THR A N 1
ATOM 814 C CA . THR A 1 101 ? 60.008 5.560 -26.421 1.00 44.97 101 THR A CA 1
ATOM 815 C C . THR A 1 101 ? 61.260 6.069 -27.141 1.00 44.97 101 THR A C 1
ATOM 817 O O . THR A 1 101 ? 61.145 6.550 -28.268 1.00 44.97 101 THR A O 1
ATOM 820 N N . GLN A 1 102 ? 62.407 5.845 -26.488 1.00 39.75 102 GLN A N 1
ATOM 821 C CA . GLN A 1 102 ? 63.814 6.013 -26.908 1.00 39.75 102 GLN A CA 1
ATOM 822 C C . GLN A 1 102 ? 64.420 7.418 -26.829 1.00 39.75 102 GLN A C 1
ATOM 824 O O . GLN A 1 102 ? 63.984 8.328 -27.563 1.00 39.75 102 GLN A O 1
#

Foldseek 3Di:
DADDPPDDDDWDADPNFIFDWDQDPNDTDTDGDPDGDDPVRDKDKDKDKDADPVDRQWIKIKIFIPPDPDTDIDIDIGDDDPDDDPPDDPDDPDDDDDPDDD

Mean predicted aligned error: 11.11 Å

Sequence (102 aa):
MIKNGERWQSIILRGGKYGTEKRVNGKKMFVPTDQQPSEEDILKVHRMYNILKADENYKRRAKWLEPAPTPIACVEYIGHYPGEHPMAMPKQPVSLTPELTQ

pLDDT: mean 84.07, std 15.76, range [39.75, 96.62]

Radius of gyration: 25.16 Å; Cα contacts (8 Å, |Δi|>4): 132; chains: 1; bounding box: 83×40×48 Å

Solvent-accessible surface area (backbone atoms only — not comparable to full-atom values): 6670 Å² total; per-residue (Å²): 50,38,74,56,87,96,41,80,41,79,56,47,79,55,97,93,38,48,18,37,81,44,76,57,96,89,40,82,42,81,45,67,46,95,70,73,77,57,78,88,55,38,42,44,77,48,77,46,82,46,62,42,92,91,41,78,68,23,34,42,38,38,38,37,55,37,82,52,102,61,94,57,69,53,75,48,76,42,70,68,76,92,61,83,60,96,76,60,72,78,78,73,81,79,78,80,75,80,82,85,78,133